Protein AF-A0A6C0ESS9-F1 (afdb_monomer)

Structure (mmCIF, N/CA/C/O backbone):
data_AF-A0A6C0ESS9-F1
#
_entry.id   AF-A0A6C0ESS9-F1
#
loop_
_atom_site.group_PDB
_atom_site.id
_atom_site.type_symbol
_atom_site.label_atom_id
_atom_site.label_alt_id
_atom_site.label_comp_id
_atom_site.label_asym_id
_atom_site.label_entity_id
_atom_site.label_seq_id
_atom_site.pdbx_PDB_ins_code
_atom_site.Cartn_x
_atom_site.Cartn_y
_atom_site.Cartn_z
_atom_site.occupancy
_atom_site.B_iso_or_equiv
_atom_site.auth_seq_id
_atom_site.auth_comp_id
_atom_site.auth_asym_id
_atom_site.auth_atom_id
_atom_site.pdbx_PDB_model_num
ATOM 1 N N . MET A 1 1 ? -23.702 -3.640 -16.581 1.00 38.56 1 MET A N 1
ATOM 2 C CA . MET A 1 1 ? -23.016 -3.616 -15.269 1.00 38.56 1 MET A CA 1
ATOM 3 C C . MET A 1 1 ? -21.743 -2.802 -15.415 1.00 38.56 1 MET A C 1
ATOM 5 O O . MET A 1 1 ? -20.806 -3.269 -16.051 1.00 38.56 1 MET A O 1
ATOM 9 N N . ASN A 1 2 ? -21.729 -1.571 -14.903 1.00 34.59 2 ASN A N 1
ATOM 10 C CA . ASN A 1 2 ? -20.523 -0.745 -14.885 1.00 34.59 2 ASN A CA 1
ATOM 11 C C . ASN A 1 2 ? -19.497 -1.411 -13.960 1.00 34.59 2 ASN A C 1
ATOM 13 O O . ASN A 1 2 ? -19.743 -1.539 -12.763 1.00 34.59 2 ASN A O 1
ATOM 17 N N . LYS A 1 3 ? -18.377 -1.882 -14.524 1.00 44.19 3 LYS A N 1
ATOM 18 C CA . LYS A 1 3 ? -17.202 -2.295 -13.747 1.00 44.19 3 LYS A CA 1
ATOM 19 C C . LYS A 1 3 ? -16.815 -1.110 -12.876 1.00 44.19 3 LYS A C 1
ATOM 21 O O . LYS A 1 3 ? -16.480 -0.064 -13.420 1.00 44.19 3 LYS A O 1
ATOM 26 N N . ILE A 1 4 ? -16.908 -1.260 -11.561 1.00 49.78 4 ILE A N 1
ATOM 27 C CA . ILE A 1 4 ? -16.515 -0.217 -10.621 1.00 49.78 4 ILE A CA 1
ATOM 28 C C . ILE A 1 4 ? -14.993 -0.042 -10.771 1.00 49.78 4 ILE A C 1
ATOM 30 O O . ILE A 1 4 ? -14.257 -0.958 -10.408 1.00 49.78 4 ILE A O 1
ATOM 34 N N . PRO A 1 5 ? -14.492 1.097 -11.285 1.00 55.47 5 PRO A N 1
ATOM 35 C CA . PRO A 1 5 ? -13.053 1.347 -11.389 1.00 55.47 5 PRO A CA 1
ATOM 36 C C . PRO A 1 5 ? -12.400 1.561 -10.011 1.00 55.47 5 PRO A C 1
ATOM 38 O O . PRO A 1 5 ? -11.190 1.715 -9.917 1.00 55.47 5 PRO A O 1
ATOM 41 N N . SER A 1 6 ? -13.191 1.605 -8.932 1.00 68.25 6 SER A N 1
ATOM 42 C CA . SER A 1 6 ? -12.770 2.098 -7.620 1.00 68.25 6 SER A CA 1
ATOM 4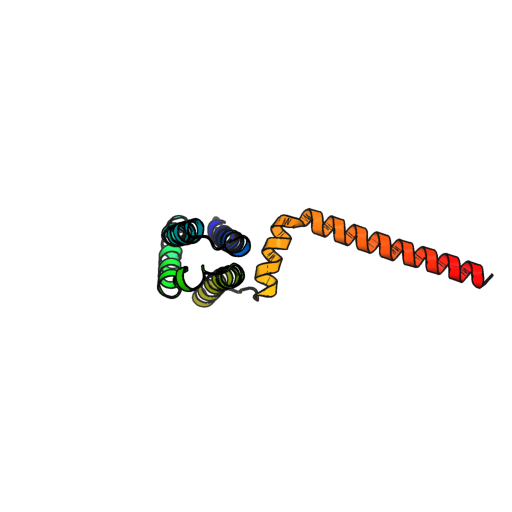3 C C . SER A 1 6 ? -11.775 1.196 -6.904 1.00 68.25 6 SER A C 1
ATOM 45 O O . SER A 1 6 ? -10.934 1.716 -6.186 1.00 68.25 6 SER A O 1
ATOM 47 N N . LEU A 1 7 ? -11.858 -0.130 -7.060 1.00 85.62 7 LEU A N 1
ATOM 48 C CA . LEU A 1 7 ? -11.082 -1.042 -6.218 1.00 85.62 7 LEU A CA 1
ATOM 49 C C . LEU A 1 7 ? -9.629 -1.184 -6.689 1.00 85.62 7 LEU A C 1
ATOM 51 O O . LEU A 1 7 ? -8.713 -1.135 -5.873 1.00 85.62 7 LEU A O 1
ATOM 55 N N . ASP A 1 8 ? -9.407 -1.296 -7.998 1.00 85.19 8 ASP A N 1
ATOM 56 C CA . ASP A 1 8 ? -8.050 -1.321 -8.556 1.00 85.19 8 ASP A CA 1
ATOM 57 C C . ASP A 1 8 ? -7.347 0.021 -8.309 1.00 85.19 8 ASP A C 1
ATOM 59 O O . ASP A 1 8 ? -6.202 0.050 -7.860 1.00 85.19 8 ASP A O 1
ATOM 63 N N . ILE A 1 9 ? -8.068 1.135 -8.495 1.00 87.62 9 ILE A N 1
ATOM 64 C CA . ILE A 1 9 ? -7.575 2.484 -8.176 1.00 87.62 9 ILE A CA 1
ATOM 65 C C . ILE A 1 9 ? -7.276 2.621 -6.678 1.00 87.62 9 ILE A C 1
ATOM 67 O O . ILE A 1 9 ? -6.285 3.240 -6.299 1.00 87.62 9 ILE A O 1
ATOM 71 N N . PHE A 1 10 ? -8.097 2.027 -5.812 1.00 91.56 10 PHE A N 1
ATOM 72 C CA . PHE A 1 10 ? -7.866 2.029 -4.372 1.00 91.56 10 PHE A CA 1
ATOM 73 C C . PHE A 1 10 ? -6.567 1.306 -4.000 1.00 91.56 10 PHE A C 1
ATOM 75 O O . PHE A 1 10 ? -5.767 1.840 -3.231 1.00 91.56 10 PHE A O 1
ATOM 82 N N . PHE A 1 11 ? -6.310 0.127 -4.573 1.00 92.44 11 PHE A N 1
ATOM 83 C CA . PHE A 1 11 ? -5.055 -0.587 -4.328 1.00 92.44 11 PHE A CA 1
ATOM 84 C C . PHE A 1 11 ? -3.844 0.098 -4.960 1.00 92.44 11 PHE A C 1
ATOM 86 O O . PHE A 1 11 ? -2.763 0.067 -4.371 1.00 92.44 11 PHE A O 1
ATOM 93 N N . ASP A 1 12 ? -4.013 0.774 -6.095 1.00 90.44 12 ASP A N 1
ATOM 94 C CA . ASP A 1 12 ? -2.976 1.644 -6.653 1.00 90.44 12 ASP A CA 1
ATOM 95 C C . ASP A 1 12 ? -2.662 2.813 -5.720 1.00 90.44 12 ASP A C 1
ATOM 97 O O . ASP A 1 12 ? -1.495 3.143 -5.513 1.00 90.44 12 ASP A O 1
ATOM 101 N N . TYR A 1 13 ? -3.684 3.409 -5.107 1.00 92.25 13 TYR A N 1
ATOM 102 C CA . TYR A 1 13 ? -3.505 4.488 -4.144 1.00 92.25 13 TYR A CA 1
ATOM 103 C C . TYR A 1 13 ? -2.801 4.007 -2.870 1.00 92.25 13 TYR A C 1
ATOM 105 O O . TYR A 1 13 ? -1.866 4.660 -2.406 1.00 92.25 13 TYR A O 1
ATOM 113 N N . ILE A 1 14 ? -3.170 2.837 -2.338 1.00 94.44 14 ILE A N 1
ATOM 114 C CA . ILE A 1 14 ? -2.442 2.204 -1.225 1.00 94.44 14 ILE A CA 1
ATOM 115 C C . ILE A 1 14 ? -0.984 1.947 -1.613 1.00 94.44 14 ILE A C 1
ATOM 117 O O . ILE A 1 14 ? -0.078 2.275 -0.843 1.00 94.44 14 ILE A O 1
ATOM 121 N N . SER A 1 15 ? -0.743 1.392 -2.804 1.00 94.44 15 SER A N 1
ATOM 122 C CA . SER A 1 15 ? 0.605 1.143 -3.319 1.00 94.44 15 SER A CA 1
ATOM 123 C C . SER A 1 15 ? 1.421 2.430 -3.379 1.00 94.44 15 SER A C 1
ATOM 125 O O . SER A 1 15 ? 2.510 2.489 -2.815 1.00 94.44 15 SER A O 1
ATOM 127 N N . PHE A 1 16 ? 0.856 3.499 -3.934 1.00 93.75 16 PHE A N 1
ATOM 128 C CA . PHE A 1 16 ? 1.491 4.811 -3.982 1.00 93.75 16 PHE A CA 1
ATOM 129 C C . PHE A 1 16 ? 1.822 5.360 -2.584 1.00 93.75 16 PHE A C 1
ATOM 131 O O . PHE A 1 16 ? 2.966 5.733 -2.317 1.00 93.75 16 PHE A O 1
ATOM 138 N N . LEU A 1 17 ? 0.842 5.379 -1.675 1.00 94.56 17 LEU A N 1
ATOM 139 C CA . LEU A 1 17 ? 1.013 5.901 -0.315 1.00 94.56 17 LEU A CA 1
ATOM 140 C C . LEU A 1 17 ? 2.101 5.171 0.464 1.00 94.56 17 LEU A C 1
ATOM 142 O O . LEU A 1 17 ? 2.856 5.791 1.210 1.00 94.56 17 LEU A O 1
ATOM 146 N N . THR A 1 18 ? 2.145 3.851 0.321 1.00 95.62 18 THR A N 1
ATOM 147 C CA . THR A 1 18 ? 3.090 3.001 1.044 1.00 95.62 18 THR A CA 1
ATOM 148 C C . THR A 1 18 ? 4.488 3.037 0.438 1.00 95.62 18 THR A C 1
ATOM 150 O O . THR A 1 18 ? 5.466 3.036 1.181 1.00 95.62 18 THR A O 1
ATOM 153 N N . TYR A 1 19 ? 4.593 3.149 -0.887 1.00 94.00 19 TYR A N 1
ATOM 154 C CA . TYR A 1 19 ? 5.866 3.211 -1.600 1.00 94.00 19 TYR A CA 1
ATOM 155 C C . TYR A 1 19 ? 6.650 4.492 -1.313 1.00 94.00 19 TYR A C 1
ATOM 157 O O . TYR A 1 19 ? 7.851 4.431 -1.052 1.00 94.00 19 TYR A O 1
ATOM 165 N N . PHE A 1 20 ? 5.971 5.642 -1.310 1.00 92.94 20 PHE A N 1
ATOM 166 C CA . PHE A 1 20 ? 6.586 6.953 -1.068 1.00 92.94 20 PHE A CA 1
ATOM 167 C C . PHE A 1 20 ? 6.536 7.396 0.400 1.00 92.94 20 PHE A C 1
ATOM 169 O O . PHE A 1 20 ? 6.759 8.568 0.710 1.00 92.94 20 PHE A O 1
ATOM 176 N N . TYR A 1 21 ? 6.217 6.487 1.322 1.00 96.12 21 TYR A N 1
ATOM 177 C CA . TYR A 1 21 ? 6.101 6.834 2.729 1.00 96.12 21 TYR A CA 1
ATOM 178 C C . TYR A 1 21 ? 7.454 7.222 3.339 1.00 96.12 21 TYR A C 1
ATOM 180 O O . TYR A 1 21 ? 8.417 6.461 3.276 1.00 96.12 21 TYR A O 1
ATOM 188 N N . THR A 1 22 ? 7.490 8.356 4.044 1.00 96.75 22 THR A N 1
ATOM 189 C CA . THR A 1 22 ? 8.652 8.778 4.841 1.00 96.75 22 THR A CA 1
ATOM 190 C C . THR A 1 22 ? 8.290 8.801 6.328 1.00 96.75 22 THR A C 1
ATOM 192 O O . THR A 1 22 ? 7.368 9.536 6.708 1.00 96.75 22 THR A O 1
ATOM 195 N N . PRO A 1 23 ? 9.012 8.068 7.197 1.00 96.44 23 PRO A N 1
ATOM 196 C CA . PRO A 1 23 ? 8.696 7.971 8.618 1.00 96.44 23 PRO A CA 1
ATOM 197 C C . PRO A 1 23 ? 9.029 9.272 9.355 1.00 96.44 23 PRO A C 1
ATOM 199 O O . PRO A 1 23 ? 10.172 9.560 9.696 1.00 96.44 23 PRO A O 1
ATOM 202 N N . THR A 1 24 ? 8.005 10.069 9.649 1.00 97.31 24 THR A N 1
ATOM 203 C CA . THR A 1 24 ? 8.110 11.250 10.519 1.00 97.31 24 THR A CA 1
ATOM 204 C C . THR A 1 24 ? 6.973 11.234 11.530 1.00 97.31 24 THR A C 1
ATOM 206 O O . THR A 1 24 ? 5.919 10.654 11.267 1.00 97.31 24 THR A O 1
ATOM 209 N N . LYS A 1 25 ? 7.130 11.904 12.680 1.00 95.69 25 LYS A N 1
ATOM 210 C CA . LYS A 1 25 ? 6.054 12.013 13.687 1.00 95.69 25 LYS A CA 1
ATOM 211 C C . LYS A 1 25 ? 4.733 12.491 13.067 1.00 95.69 25 LYS A C 1
ATOM 213 O O . LYS A 1 25 ? 3.666 11.972 13.386 1.00 95.69 25 LYS A O 1
ATOM 218 N N . TYR A 1 26 ? 4.818 1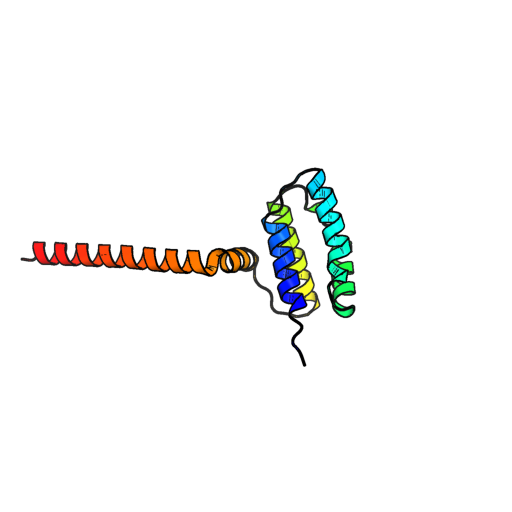3.451 12.148 1.00 96.19 26 TYR A N 1
ATOM 219 C CA . TYR A 1 26 ? 3.670 13.981 11.422 1.00 96.19 26 TYR A CA 1
ATOM 220 C C . TYR A 1 26 ? 3.069 12.960 10.445 1.00 96.19 26 TYR A C 1
ATOM 222 O O . TYR A 1 26 ? 1.860 12.727 10.465 1.00 96.19 26 TYR A O 1
ATOM 230 N N . ASN A 1 27 ? 3.904 12.294 9.643 1.00 96.44 27 ASN A N 1
ATOM 231 C CA . ASN A 1 27 ? 3.441 11.313 8.661 1.00 96.44 27 ASN A CA 1
ATOM 232 C C . ASN A 1 27 ? 2.861 10.056 9.316 1.00 96.44 27 ASN A C 1
ATOM 234 O O . ASN A 1 27 ? 1.893 9.513 8.797 1.00 96.44 27 ASN A O 1
ATOM 238 N N . LYS A 1 28 ? 3.376 9.619 10.472 1.00 97.12 28 LYS A N 1
ATOM 239 C CA . LYS A 1 28 ? 2.795 8.520 11.268 1.00 97.12 28 LYS A CA 1
ATOM 240 C C . LYS A 1 28 ? 1.358 8.820 11.699 1.00 97.12 28 LYS A C 1
ATOM 242 O O . LYS A 1 28 ? 0.480 7.974 11.559 1.00 97.12 28 LYS A O 1
ATOM 247 N N . LYS A 1 29 ? 1.091 10.048 12.160 1.00 96.19 29 LYS A N 1
ATOM 248 C CA . LYS A 1 29 ? -0.272 10.476 12.510 1.00 96.19 29 LYS A CA 1
ATOM 249 C C . LYS A 1 29 ? -1.179 10.520 11.277 1.00 96.19 29 LYS A C 1
ATOM 251 O O . LYS A 1 29 ? -2.294 10.012 11.323 1.00 96.19 29 LYS A O 1
ATOM 256 N N . LYS A 1 30 ? -0.694 11.101 10.176 1.00 96.19 30 LYS A N 1
ATOM 257 C CA . LYS A 1 30 ? -1.466 11.224 8.933 1.00 96.19 30 LYS A CA 1
ATOM 258 C C . LYS A 1 30 ? -1.797 9.883 8.298 1.00 96.19 30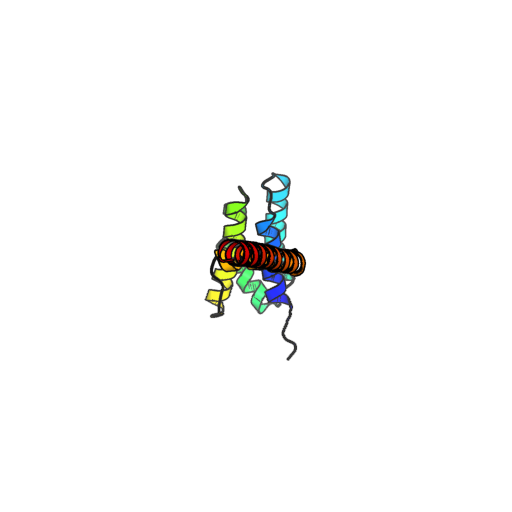 LYS A C 1
ATOM 260 O O . LYS A 1 30 ? -2.927 9.692 7.873 1.00 96.19 30 LYS A O 1
ATOM 265 N N . ILE A 1 31 ? -0.831 8.968 8.229 1.00 95.81 31 ILE A N 1
ATOM 266 C CA . ILE A 1 31 ? -1.043 7.674 7.581 1.00 95.81 31 ILE A CA 1
ATOM 267 C C . ILE A 1 31 ? -2.067 6.846 8.356 1.00 95.81 31 ILE A C 1
ATOM 269 O O . ILE A 1 31 ? -2.956 6.275 7.743 1.00 95.81 31 ILE A O 1
ATOM 273 N N . LYS A 1 32 ? -2.039 6.894 9.695 1.00 95.50 32 LYS A N 1
ATOM 274 C CA . LYS A 1 32 ? -3.085 6.306 10.538 1.00 95.50 32 LYS A CA 1
ATOM 275 C C . LYS A 1 32 ? -4.477 6.828 10.171 1.00 95.50 32 LYS A C 1
ATOM 277 O O . LYS A 1 32 ? -5.344 6.045 9.803 1.00 95.50 32 LYS A O 1
ATOM 282 N N . GLN A 1 33 ? -4.658 8.150 10.190 1.00 94.94 33 GLN A N 1
ATOM 283 C CA . GLN A 1 33 ? -5.937 8.780 9.838 1.00 94.94 33 GLN A CA 1
ATOM 284 C C . GLN A 1 33 ? -6.375 8.435 8.407 1.00 94.94 33 GLN A C 1
ATOM 286 O O . GLN A 1 33 ? -7.556 8.212 8.147 1.00 94.94 33 GLN A O 1
ATOM 291 N N . MET A 1 34 ? -5.424 8.357 7.473 1.00 93.25 34 MET A N 1
ATOM 292 C CA . MET A 1 34 ? -5.691 7.958 6.094 1.00 93.25 34 MET A CA 1
ATOM 293 C C . MET A 1 34 ? -6.255 6.533 6.040 1.00 93.25 34 MET A C 1
ATOM 295 O O . MET A 1 34 ? -7.301 6.321 5.443 1.00 93.25 34 MET A O 1
ATOM 299 N N . PHE A 1 35 ? -5.624 5.558 6.700 1.00 93.88 35 PHE A N 1
ATOM 300 C CA . PHE A 1 35 ? -6.104 4.170 6.709 1.00 93.88 35 PHE A CA 1
ATOM 301 C C . PHE A 1 35 ? -7.434 3.987 7.460 1.00 93.88 35 PHE A C 1
ATOM 303 O O . PHE A 1 35 ? -8.249 3.165 7.053 1.00 93.88 35 PHE A O 1
ATOM 310 N N . GLU A 1 36 ? -7.717 4.796 8.483 1.00 90.88 36 GLU A N 1
ATOM 311 C CA . GLU A 1 36 ? -9.021 4.810 9.170 1.00 90.88 36 GLU A CA 1
ATOM 312 C C . GLU A 1 36 ? -10.165 5.326 8.274 1.00 90.88 36 GLU A C 1
ATOM 314 O O . GLU A 1 36 ? -11.324 4.934 8.444 1.00 90.88 36 GLU A O 1
ATOM 319 N N . THR A 1 37 ? -9.844 6.198 7.312 1.00 91.00 37 THR A N 1
ATOM 320 C CA . THR A 1 37 ? -10.823 6.884 6.450 1.00 91.00 37 THR A CA 1
ATOM 321 C C . THR A 1 37 ? -10.923 6.313 5.038 1.00 91.00 37 THR A C 1
ATOM 323 O O . THR A 1 37 ? -11.975 6.403 4.408 1.00 91.00 37 THR A O 1
ATOM 326 N N . LEU A 1 38 ? -9.862 5.683 4.543 1.00 90.06 38 LEU A N 1
ATOM 327 C CA . LEU A 1 38 ? -9.769 5.107 3.203 1.00 90.06 38 LEU A CA 1
ATOM 328 C C . LEU A 1 38 ? -10.949 4.194 2.819 1.00 90.06 38 LEU A C 1
ATOM 330 O O . LEU A 1 38 ? -11.451 4.329 1.701 1.00 90.06 38 LEU A O 1
ATOM 334 N N . PRO A 1 39 ? -11.446 3.301 3.698 1.00 89.56 39 PRO A N 1
ATOM 335 C CA . PRO A 1 39 ? -12.553 2.416 3.350 1.00 89.56 39 PRO A CA 1
ATOM 336 C C . PRO A 1 39 ? -13.860 3.140 2.991 1.00 89.56 39 PRO A C 1
ATOM 338 O O . PRO A 1 39 ? -14.669 2.567 2.267 1.00 89.56 39 PRO A O 1
ATOM 341 N N . TYR A 1 40 ? -14.077 4.382 3.448 1.00 88.88 40 TYR A N 1
ATOM 342 C CA . TYR A 1 40 ? -15.301 5.147 3.156 1.00 88.88 40 TYR A CA 1
ATOM 343 C C . TYR A 1 40 ? -15.443 5.544 1.678 1.00 88.88 40 TYR A C 1
ATOM 345 O O . TYR A 1 40 ? -16.527 5.928 1.250 1.00 88.88 40 TYR A O 1
ATOM 353 N N . PHE A 1 41 ? -14.371 5.443 0.886 1.00 86.81 41 PHE A N 1
ATOM 354 C CA . PHE A 1 41 ? -14.396 5.718 -0.555 1.00 86.81 41 PHE A CA 1
ATOM 355 C C . PHE A 1 41 ? -14.800 4.497 -1.399 1.00 86.81 41 PHE A C 1
ATOM 357 O O . PHE A 1 41 ? -14.745 4.548 -2.630 1.00 86.81 41 PHE A O 1
ATOM 364 N N . LEU A 1 42 ? -15.185 3.391 -0.759 1.00 88.06 42 LEU A N 1
ATOM 365 C CA . LEU A 1 42 ? -15.550 2.139 -1.414 1.00 88.06 42 LEU A CA 1
ATOM 366 C C . LEU A 1 42 ? -17.007 1.748 -1.134 1.00 88.06 42 LEU A C 1
ATOM 368 O O . LEU A 1 42 ? -17.605 2.222 -0.168 1.00 88.06 42 LEU A O 1
ATOM 372 N N . PRO A 1 43 ? -17.594 0.854 -1.952 1.00 88.56 43 PRO A N 1
ATOM 373 C CA . PRO A 1 43 ? -18.893 0.268 -1.649 1.00 88.56 43 PRO A CA 1
ATOM 374 C C . PRO A 1 43 ? -18.901 -0.407 -0.270 1.00 88.56 43 PRO A C 1
ATOM 376 O O . PRO A 1 43 ? -17.912 -1.024 0.130 1.00 88.56 43 PRO A O 1
ATOM 379 N N . LEU A 1 44 ? -20.047 -0.371 0.419 1.00 88.12 44 LEU A N 1
ATOM 380 C CA . LEU A 1 44 ? -20.239 -0.945 1.764 1.00 88.12 44 LEU A CA 1
ATOM 381 C C . LEU A 1 44 ? -19.715 -2.386 1.906 1.00 88.12 44 LEU A C 1
ATOM 383 O O . LEU A 1 44 ? -19.178 -2.765 2.949 1.00 88.12 44 LEU A O 1
ATOM 387 N N . THR A 1 45 ? -19.855 -3.193 0.850 1.00 87.56 45 THR A N 1
ATOM 388 C CA . THR A 1 45 ? -19.362 -4.576 0.808 1.00 87.56 45 THR A CA 1
ATOM 389 C C . THR A 1 45 ? -17.849 -4.668 0.977 1.00 87.56 45 THR A C 1
ATOM 391 O O . THR A 1 45 ? -17.375 -5.575 1.657 1.00 87.56 45 THR A O 1
ATOM 394 N N . ASP A 1 46 ? -17.097 -3.739 0.390 1.00 90.50 46 ASP A N 1
ATOM 395 C CA . ASP A 1 46 ? -15.632 -3.708 0.433 1.00 90.50 46 ASP A CA 1
ATOM 396 C C . ASP A 1 46 ? -15.112 -2.935 1.642 1.00 90.50 46 ASP A C 1
ATOM 398 O O . ASP A 1 46 ? -14.129 -3.347 2.260 1.00 90.50 46 ASP A O 1
ATOM 402 N N . GLN A 1 47 ? -15.827 -1.883 2.042 1.00 90.94 47 GLN A N 1
ATOM 403 C CA . GLN A 1 47 ? -15.545 -1.099 3.240 1.00 90.94 47 GLN A CA 1
ATOM 404 C C . GLN A 1 47 ? -15.423 -1.996 4.482 1.00 90.94 47 GLN A C 1
ATOM 406 O O . GLN A 1 47 ? -14.410 -1.962 5.181 1.00 90.94 47 GLN A O 1
ATOM 411 N N . ASN A 1 48 ? -16.411 -2.864 4.730 1.00 90.38 48 ASN A N 1
ATOM 412 C CA . ASN A 1 48 ? -16.412 -3.762 5.891 1.00 90.38 48 ASN A CA 1
ATOM 413 C C . ASN A 1 48 ? -15.254 -4.771 5.876 1.00 90.38 48 ASN A C 1
ATOM 415 O O . ASN A 1 48 ? -14.719 -5.126 6.929 1.00 90.38 48 ASN A O 1
ATOM 419 N N . LYS A 1 49 ? -14.864 -5.248 4.690 1.00 92.00 49 LYS A N 1
ATOM 420 C CA . LYS A 1 49 ? -13.750 -6.193 4.526 1.00 92.00 49 LYS A CA 1
ATOM 421 C C . LYS A 1 49 ? -12.421 -5.515 4.844 1.00 92.00 49 LYS A C 1
ATOM 423 O O . LYS A 1 49 ? -11.623 -6.056 5.606 1.00 92.00 49 LYS A O 1
ATOM 428 N N . LEU A 1 50 ? -12.218 -4.306 4.325 1.00 92.75 50 LEU A N 1
ATOM 429 C CA . LEU A 1 50 ? -11.014 -3.519 4.579 1.00 92.75 50 LEU A CA 1
ATOM 430 C C . LEU A 1 50 ? -10.911 -3.062 6.031 1.00 92.75 50 LEU A C 1
ATOM 432 O O . LEU A 1 50 ? -9.828 -3.147 6.599 1.00 92.75 50 LEU A O 1
ATOM 436 N N . TYR A 1 51 ? -12.019 -2.688 6.675 1.00 91.44 51 TYR A N 1
ATOM 437 C CA . TYR A 1 51 ? -12.004 -2.391 8.110 1.00 91.44 51 TYR A CA 1
ATOM 438 C C . TYR A 1 51 ? -11.512 -3.569 8.940 1.00 91.44 51 TYR A C 1
ATOM 440 O O . TYR A 1 51 ? -10.646 -3.399 9.795 1.00 91.44 51 TYR A O 1
ATOM 448 N N . LYS A 1 52 ? -12.015 -4.778 8.669 1.00 92.31 52 LYS A N 1
ATOM 449 C CA . LYS A 1 52 ? -11.544 -5.986 9.359 1.00 92.31 52 LYS A CA 1
ATOM 450 C C . LYS A 1 52 ? -10.050 -6.220 9.133 1.00 92.31 52 LYS A C 1
ATOM 452 O O . LYS A 1 52 ? -9.354 -6.601 10.071 1.00 92.31 52 LYS A O 1
ATOM 457 N N . LEU A 1 53 ? -9.552 -5.962 7.923 1.00 94.81 53 LEU A N 1
ATOM 458 C CA . LEU A 1 53 ? -8.126 -6.068 7.615 1.00 94.81 53 LEU A CA 1
ATOM 459 C C . LEU A 1 53 ? -7.288 -5.032 8.367 1.00 94.81 53 LEU A C 1
ATOM 461 O O . LEU A 1 53 ? -6.281 -5.410 8.955 1.00 94.81 53 LEU A O 1
ATOM 465 N N . PHE A 1 54 ? -7.702 -3.765 8.411 1.00 94.75 54 PHE A N 1
ATOM 466 C CA . PHE A 1 54 ? -6.969 -2.711 9.125 1.00 94.75 54 PHE A CA 1
ATOM 467 C C . PHE A 1 54 ? -7.007 -2.881 10.644 1.00 94.75 54 PHE A C 1
ATOM 469 O O . PHE A 1 54 ? -6.038 -2.547 11.317 1.00 94.75 54 PHE A O 1
ATOM 476 N N . LEU A 1 55 ? -8.077 -3.466 11.188 1.00 92.75 55 LEU A N 1
ATOM 477 C CA . LEU A 1 55 ? -8.126 -3.858 12.597 1.00 92.75 55 LEU A CA 1
ATOM 478 C C . LEU A 1 55 ? -7.193 -5.038 12.897 1.00 92.75 55 LEU A C 1
ATOM 480 O O . LEU A 1 55 ? -6.533 -5.049 13.933 1.00 92.75 55 LEU A O 1
ATOM 484 N N . LYS A 1 56 ? -7.123 -6.028 11.997 1.00 95.75 56 LYS A N 1
ATOM 485 C CA . LYS A 1 56 ? -6.228 -7.188 12.136 1.00 95.75 56 LYS A CA 1
ATOM 486 C C . LYS A 1 56 ? -4.756 -6.805 11.961 1.00 95.75 56 LYS A C 1
ATOM 488 O O . LYS A 1 56 ? -3.896 -7.370 12.631 1.00 95.75 56 LYS A O 1
ATOM 493 N N . TYR A 1 57 ? -4.480 -5.857 11.069 1.00 96.38 57 TYR A N 1
ATOM 494 C CA . TYR A 1 57 ? -3.148 -5.364 10.736 1.00 96.38 57 TYR A CA 1
ATOM 495 C C . TYR A 1 57 ? -3.112 -3.831 10.862 1.00 96.38 57 TYR A C 1
ATOM 497 O O . TYR A 1 57 ? -3.257 -3.122 9.858 1.00 96.38 57 TYR A O 1
ATOM 505 N N . PRO A 1 58 ? -2.926 -3.301 12.083 1.00 95.56 58 PRO A N 1
ATOM 506 C CA . PRO A 1 58 ? -2.831 -1.862 12.305 1.00 95.56 58 PRO A CA 1
ATOM 507 C C . PRO A 1 58 ? -1.602 -1.272 11.606 1.00 95.56 58 PRO A C 1
ATOM 509 O O . PRO A 1 58 ? -0.498 -1.810 11.715 1.00 95.56 58 PRO A O 1
ATOM 512 N N . VAL A 1 59 ? -1.768 -0.146 10.909 1.00 96.75 59 VAL A N 1
ATOM 513 C CA . VAL A 1 59 ? -0.675 0.515 10.167 1.00 96.75 59 VAL A CA 1
ATOM 514 C C . VAL A 1 59 ? 0.451 0.995 11.090 1.00 96.75 59 VAL A C 1
ATOM 516 O O . VAL A 1 59 ? 1.609 1.098 10.685 1.00 96.75 59 VAL A O 1
ATOM 519 N N . GLU A 1 60 ? 0.144 1.254 12.358 1.00 95.75 60 GLU A N 1
ATOM 520 C CA . GLU A 1 60 ? 1.111 1.657 13.378 1.00 95.75 60 GLU A CA 1
ATOM 521 C C . GLU A 1 60 ? 2.187 0.605 13.635 1.00 95.75 60 GLU A C 1
ATOM 523 O O . GLU A 1 60 ? 3.293 0.964 14.021 1.00 95.75 60 GLU A O 1
ATOM 528 N N . SER A 1 61 ? 1.913 -0.673 13.363 1.00 95.62 61 SER A N 1
ATOM 529 C CA . SER A 1 61 ? 2.915 -1.740 13.468 1.00 95.62 61 SER A CA 1
ATOM 530 C C . SER A 1 61 ? 3.969 -1.695 12.350 1.00 95.62 61 SER A C 1
ATOM 532 O O . SER A 1 61 ? 4.982 -2.394 12.429 1.00 95.62 61 SER A O 1
ATOM 534 N N . PHE A 1 62 ? 3.749 -0.878 11.314 1.00 96.75 62 PHE A N 1
ATOM 535 C CA . PHE A 1 62 ? 4.560 -0.844 10.094 1.00 96.75 62 PHE A CA 1
ATOM 536 C C . PHE A 1 62 ? 5.112 0.550 9.758 1.00 96.75 62 PHE A C 1
ATOM 538 O O . PHE A 1 62 ? 6.091 0.660 9.025 1.00 96.75 62 PHE A O 1
ATOM 545 N N . ASN A 1 63 ? 4.549 1.623 10.320 1.00 95.94 63 ASN A N 1
ATOM 546 C CA . ASN A 1 63 ? 4.858 3.003 9.924 1.00 95.94 63 ASN A CA 1
ATOM 547 C C . ASN A 1 63 ? 6.186 3.576 10.462 1.00 95.94 63 ASN A C 1
ATOM 549 O O . ASN A 1 63 ? 6.448 4.775 10.341 1.00 95.94 63 ASN A O 1
ATOM 553 N N . ASP A 1 64 ? 7.044 2.740 11.043 1.00 94.94 64 ASP A N 1
ATOM 554 C CA . ASP A 1 64 ? 8.350 3.154 11.555 1.00 94.94 64 ASP A CA 1
ATOM 555 C C . ASP A 1 64 ? 9.404 3.332 10.464 1.00 94.94 64 ASP A C 1
ATOM 557 O O . ASP A 1 64 ? 10.342 4.107 10.652 1.00 94.94 64 ASP A O 1
ATOM 561 N N . ASN A 1 65 ? 9.263 2.646 9.328 1.00 95.69 65 ASN A N 1
ATOM 562 C CA . ASN A 1 65 ? 10.171 2.794 8.198 1.00 95.69 65 ASN A CA 1
ATOM 563 C C . ASN A 1 65 ? 9.462 2.576 6.853 1.00 95.69 65 ASN A C 1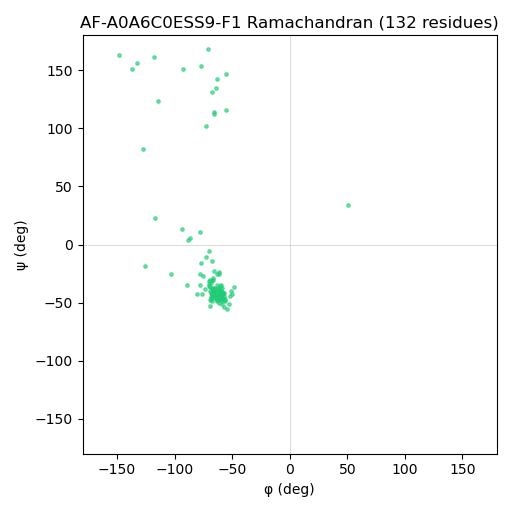
ATOM 565 O O . ASN A 1 65 ? 8.360 2.035 6.784 1.00 95.69 65 ASN A O 1
ATOM 569 N N . THR A 1 66 ? 10.108 3.030 5.781 1.00 95.75 66 THR A N 1
ATOM 570 C CA . THR A 1 66 ? 9.561 2.991 4.421 1.00 95.75 66 THR A CA 1
ATOM 571 C C . THR A 1 66 ? 9.379 1.568 3.888 1.00 95.75 66 THR A C 1
ATOM 573 O O . THR A 1 66 ? 8.351 1.282 3.282 1.00 95.75 66 THR A O 1
ATOM 576 N N . GLU A 1 67 ? 10.321 0.655 4.138 1.00 96.19 67 GLU A N 1
ATOM 577 C CA . GLU A 1 67 ? 10.231 -0.727 3.636 1.00 96.19 67 GLU A CA 1
ATOM 578 C C . GLU A 1 67 ? 9.085 -1.506 4.293 1.00 96.19 67 GLU A C 1
ATOM 580 O O . GLU A 1 67 ? 8.265 -2.101 3.600 1.00 96.19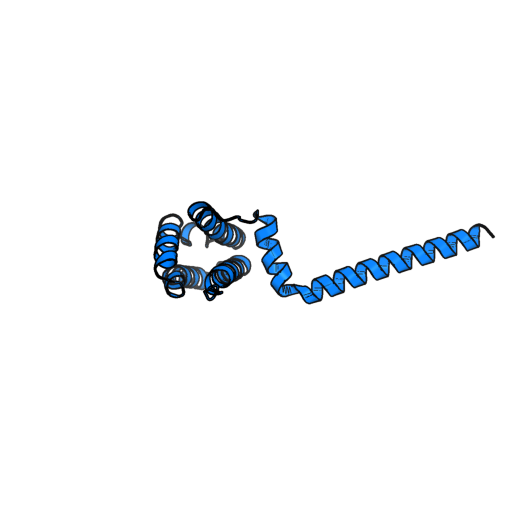 67 GLU A O 1
ATOM 585 N N . LYS A 1 68 ? 8.918 -1.389 5.613 1.00 97.00 68 LYS A N 1
ATOM 586 C CA . LYS A 1 68 ? 7.770 -1.947 6.340 1.00 97.00 68 LYS A CA 1
ATOM 587 C C . LYS A 1 68 ? 6.447 -1.378 5.847 1.00 97.00 68 LYS A C 1
ATOM 589 O O . LYS A 1 68 ? 5.454 -2.095 5.805 1.00 97.00 68 LYS A O 1
ATOM 594 N N . MET A 1 69 ? 6.410 -0.108 5.446 1.00 97.44 69 MET A N 1
ATOM 595 C CA . MET A 1 69 ? 5.207 0.453 4.834 1.00 97.44 69 MET A CA 1
ATOM 596 C C . MET A 1 69 ? 4.929 -0.152 3.459 1.00 97.44 69 MET A C 1
ATOM 598 O O . MET A 1 69 ? 3.780 -0.498 3.195 1.00 97.44 69 MET A O 1
ATOM 602 N N . LYS A 1 70 ? 5.939 -0.362 2.607 1.00 96.62 70 LYS A N 1
ATOM 603 C CA . LYS A 1 70 ? 5.769 -1.096 1.337 1.00 96.62 70 LYS A CA 1
ATOM 604 C C . LYS A 1 70 ? 5.244 -2.513 1.565 1.00 96.62 70 LYS A C 1
ATOM 606 O O . LYS A 1 70 ? 4.310 -2.939 0.884 1.00 96.62 70 LYS A O 1
ATOM 611 N N . GLU A 1 71 ? 5.818 -3.228 2.533 1.00 97.00 71 GLU A N 1
ATOM 612 C CA . GLU A 1 71 ? 5.339 -4.544 2.976 1.00 97.00 71 GLU A CA 1
ATOM 613 C C . GLU A 1 71 ? 3.886 -4.476 3.456 1.00 97.00 71 GLU A C 1
ATOM 615 O O . GLU A 1 71 ? 3.084 -5.329 3.086 1.00 97.00 71 GLU A O 1
ATOM 620 N N . TYR A 1 72 ? 3.518 -3.437 4.208 1.00 97.69 72 TYR A N 1
ATOM 621 C CA . TYR A 1 72 ? 2.148 -3.218 4.665 1.00 97.69 72 TYR A CA 1
ATOM 622 C C . TYR A 1 72 ? 1.167 -3.027 3.506 1.00 97.69 72 TYR A C 1
ATOM 624 O O . TYR A 1 72 ? 0.121 -3.674 3.471 1.00 97.69 72 TYR A O 1
ATOM 632 N N . GLY A 1 73 ? 1.508 -2.194 2.519 1.00 96.81 73 GLY A N 1
ATOM 633 C CA . GLY A 1 73 ? 0.676 -2.004 1.329 1.00 96.81 73 GLY A CA 1
ATOM 634 C C . GLY A 1 73 ? 0.424 -3.320 0.590 1.00 96.81 73 GLY A C 1
ATOM 635 O O . GLY A 1 73 ? -0.717 -3.632 0.240 1.00 96.81 73 GLY A O 1
ATOM 636 N N . TYR A 1 74 ? 1.472 -4.132 0.430 1.00 97.38 74 TYR A N 1
ATOM 637 C CA . TYR 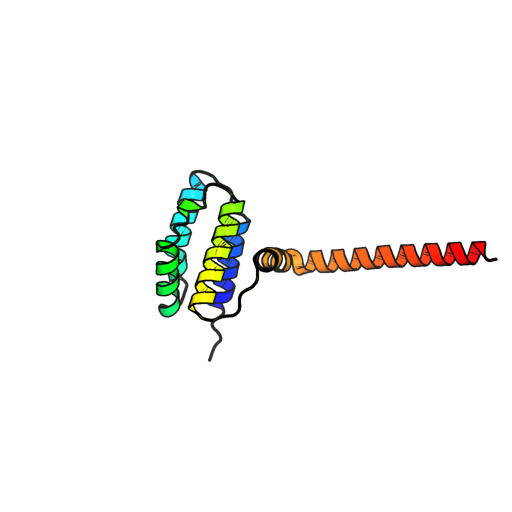A 1 74 ? 1.353 -5.468 -0.148 1.00 97.38 74 TYR A CA 1
ATOM 638 C C . TYR A 1 74 ? 0.534 -6.425 0.726 1.00 97.38 74 TYR A C 1
ATOM 640 O O . TYR A 1 74 ? -0.316 -7.136 0.200 1.00 97.38 74 TYR A O 1
ATOM 648 N N . LEU A 1 75 ? 0.735 -6.424 2.046 1.00 97.62 75 LEU A N 1
ATOM 649 C CA . LEU A 1 75 ? -0.009 -7.257 2.993 1.00 97.62 75 LEU A CA 1
ATOM 650 C C . LEU A 1 75 ? -1.517 -7.016 2.874 1.00 97.62 75 LEU A C 1
ATOM 652 O O . LEU A 1 75 ? -2.292 -7.960 2.735 1.00 97.62 75 LEU A O 1
ATOM 656 N N . ILE A 1 76 ? -1.937 -5.751 2.874 1.00 97.19 76 ILE A N 1
ATOM 657 C CA . ILE A 1 76 ? -3.347 -5.387 2.703 1.00 97.19 76 ILE A CA 1
ATOM 658 C C . ILE A 1 76 ? -3.869 -5.853 1.340 1.00 97.19 76 ILE A C 1
ATOM 660 O O . ILE A 1 76 ? -4.957 -6.428 1.264 1.00 97.19 76 ILE A O 1
ATOM 664 N N . TYR A 1 77 ? -3.092 -5.641 0.275 1.00 95.94 77 TYR A N 1
ATOM 665 C CA . TYR A 1 77 ? -3.431 -6.096 -1.071 1.00 95.94 77 TYR A CA 1
ATOM 666 C C . TYR A 1 77 ? -3.645 -7.616 -1.121 1.00 95.94 77 TYR A C 1
ATOM 668 O O . TYR A 1 77 ? -4.720 -8.059 -1.536 1.00 95.94 77 TYR A O 1
ATOM 676 N N . ILE A 1 78 ? -2.686 -8.423 -0.659 1.00 96.81 78 ILE A N 1
ATOM 677 C CA . ILE A 1 78 ? -2.789 -9.885 -0.752 1.00 96.81 78 ILE A CA 1
ATOM 678 C C . ILE A 1 78 ? -3.893 -10.443 0.136 1.00 96.81 78 ILE A C 1
ATOM 680 O O . ILE A 1 78 ? -4.626 -11.325 -0.301 1.00 96.81 7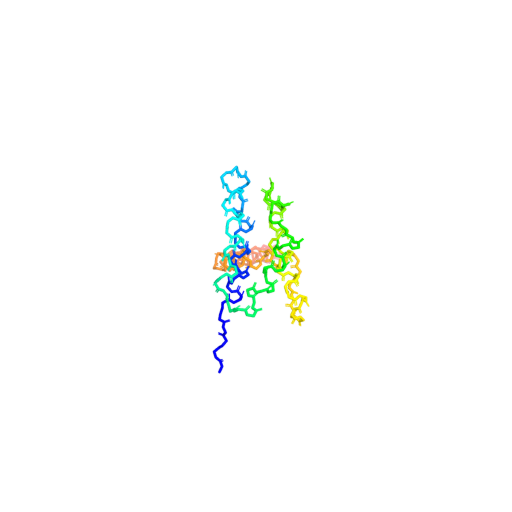8 ILE A O 1
ATOM 684 N N . GLU A 1 79 ? -4.047 -9.946 1.364 1.00 97.00 79 GLU A N 1
ATOM 685 C CA . GLU A 1 79 ? -5.015 -10.507 2.308 1.00 97.00 79 GLU A CA 1
ATOM 686 C C . GLU A 1 79 ? -6.446 -10.213 1.857 1.00 97.00 79 GLU A C 1
ATOM 688 O O . GLU A 1 79 ? -7.318 -11.084 1.940 1.00 97.00 79 GLU A O 1
ATOM 693 N N . TYR A 1 80 ? -6.681 -9.034 1.276 1.00 95.56 80 TYR A N 1
ATOM 694 C CA . TYR A 1 80 ? -7.952 -8.734 0.630 1.00 95.56 80 TYR A CA 1
ATOM 695 C C . TYR A 1 80 ? -8.207 -9.666 -0.566 1.00 95.56 80 TYR A C 1
ATOM 697 O O . TYR A 1 80 ? -9.271 -10.278 -0.651 1.00 95.56 80 TYR A O 1
ATOM 705 N N . HIS A 1 81 ? -7.237 -9.841 -1.471 1.00 94.75 81 HIS A N 1
ATOM 706 C CA . HIS A 1 81 ? -7.429 -10.680 -2.662 1.00 94.75 81 HIS A CA 1
ATOM 707 C C . HIS A 1 81 ? -7.620 -12.160 -2.319 1.00 94.75 81 HIS A C 1
ATOM 709 O O . HIS A 1 81 ? -8.467 -12.812 -2.928 1.00 94.75 81 HIS A O 1
ATOM 715 N N . LYS A 1 82 ? -6.904 -12.679 -1.315 1.00 94.75 82 LYS A N 1
ATOM 716 C CA . LYS A 1 82 ? -7.107 -14.036 -0.786 1.00 94.75 82 LYS A CA 1
ATOM 717 C C . LYS A 1 82 ? -8.521 -14.223 -0.247 1.00 94.75 82 LYS A C 1
ATOM 719 O O . LYS A 1 82 ? -9.161 -15.214 -0.583 1.00 94.75 82 LYS A O 1
ATOM 724 N N . THR A 1 83 ? -9.005 -13.267 0.549 1.00 92.62 83 THR A N 1
ATOM 725 C CA . THR A 1 83 ? -10.362 -13.299 1.124 1.00 92.62 83 THR A CA 1
ATOM 726 C C . THR A 1 83 ? -11.431 -13.316 0.030 1.00 92.62 83 THR A C 1
ATOM 728 O O . THR A 1 83 ? -12.440 -13.998 0.157 1.00 92.62 83 THR A O 1
ATOM 731 N N . GLU A 1 84 ? -11.182 -12.614 -1.075 1.00 91.69 84 GLU A N 1
ATOM 732 C CA . GLU A 1 84 ? -12.092 -12.538 -2.221 1.00 91.69 84 GLU A CA 1
ATOM 733 C C . GLU A 1 84 ? -11.879 -13.641 -3.269 1.00 91.69 84 GLU A C 1
ATOM 735 O O . GLU A 1 84 ? -12.505 -13.596 -4.328 1.00 91.69 84 GLU A O 1
ATOM 740 N N . HIS A 1 85 ? -10.978 -14.598 -3.023 1.00 92.50 85 HIS A N 1
ATOM 741 C CA . HIS A 1 85 ? -10.569 -15.622 -3.993 1.00 92.50 85 HIS A CA 1
ATOM 742 C C . HIS A 1 85 ? -10.155 -15.045 -5.365 1.00 92.50 85 HIS A C 1
ATOM 744 O O . HIS A 1 85 ? -10.368 -15.656 -6.415 1.00 92.50 85 HIS A O 1
ATOM 750 N N . LYS A 1 86 ? -9.552 -13.851 -5.366 1.00 90.38 86 LYS A N 1
ATOM 751 C CA . LYS A 1 86 ? -9.041 -13.169 -6.562 1.00 90.38 86 LYS A CA 1
ATOM 752 C C . LYS A 1 86 ? -7.572 -13.516 -6.785 1.00 90.38 86 LYS A C 1
ATOM 754 O O . LYS A 1 86 ? -6.821 -13.756 -5.842 1.00 90.38 86 LYS A O 1
ATOM 759 N N . ARG A 1 87 ? -7.144 -13.495 -8.052 1.00 91.31 87 ARG A N 1
ATOM 760 C CA . ARG A 1 87 ? -5.716 -13.564 -8.396 1.00 91.31 87 ARG A CA 1
ATOM 761 C C . ARG A 1 87 ? -4.994 -12.343 -7.831 1.00 91.31 87 ARG A C 1
ATOM 763 O O . ARG A 1 87 ? -5.547 -11.246 -7.856 1.00 91.31 87 ARG A O 1
ATOM 770 N N . TYR A 1 88 ? -3.771 -12.544 -7.362 1.00 93.06 88 TYR A N 1
ATOM 771 C CA . TYR A 1 88 ? -2.917 -11.488 -6.837 1.00 93.06 88 TYR A CA 1
ATOM 772 C C . TYR A 1 88 ? -1.487 -11.651 -7.349 1.00 93.06 88 TYR A C 1
ATOM 774 O O . TYR A 1 88 ? -1.047 -12.762 -7.643 1.00 93.06 88 TYR A O 1
ATOM 782 N N . ASP A 1 89 ? -0.792 -10.526 -7.456 1.00 93.25 89 ASP A N 1
ATOM 783 C CA . ASP A 1 89 ? 0.614 -10.459 -7.846 1.00 93.25 89 ASP A CA 1
ATOM 784 C C . ASP A 1 89 ? 1.532 -10.858 -6.677 1.00 93.25 89 ASP A C 1
ATOM 786 O O . ASP A 1 89 ? 1.167 -10.681 -5.512 1.00 93.25 89 ASP A O 1
ATOM 790 N N . ASP A 1 90 ? 2.732 -11.365 -6.978 1.00 95.31 90 ASP A N 1
ATOM 791 C CA . ASP A 1 90 ? 3.804 -11.493 -5.982 1.00 95.31 90 ASP A CA 1
ATOM 792 C C . ASP A 1 90 ? 4.382 -10.120 -5.585 1.00 95.31 90 ASP A C 1
ATOM 794 O O . ASP A 1 90 ? 4.103 -9.100 -6.218 1.00 95.31 90 ASP A O 1
ATOM 798 N N . TYR A 1 91 ? 5.186 -10.072 -4.517 1.00 93.62 91 TYR A N 1
ATOM 799 C CA . TYR A 1 91 ? 5.706 -8.811 -3.976 1.00 93.62 91 TYR A CA 1
ATOM 800 C C . TYR A 1 91 ? 6.558 -8.008 -4.982 1.00 93.62 91 TYR A C 1
ATOM 802 O O . TYR A 1 91 ? 6.273 -6.820 -5.171 1.00 93.62 91 TYR A O 1
ATOM 810 N N . PRO A 1 92 ? 7.546 -8.604 -5.685 1.00 93.19 92 PRO A N 1
ATOM 811 C CA . PRO A 1 92 ? 8.284 -7.893 -6.734 1.00 93.19 92 PRO A CA 1
ATOM 812 C C . PRO A 1 92 ? 7.388 -7.347 -7.856 1.00 93.19 92 PRO A C 1
ATOM 814 O O . PRO A 1 92 ? 7.565 -6.211 -8.313 1.00 93.19 92 PRO A O 1
ATOM 817 N N . THR A 1 93 ? 6.403 -8.127 -8.295 1.00 92.44 93 THR A N 1
ATOM 818 C CA . THR A 1 93 ? 5.459 -7.731 -9.347 1.00 92.44 93 THR A CA 1
ATOM 819 C C . THR A 1 93 ? 4.556 -6.595 -8.868 1.00 92.44 93 THR A C 1
ATOM 821 O O . THR A 1 93 ? 4.381 -5.603 -9.575 1.00 92.44 93 THR A O 1
ATOM 824 N N . TYR A 1 94 ? 4.060 -6.674 -7.634 1.00 92.50 94 TYR A N 1
ATOM 825 C CA . TYR A 1 94 ? 3.272 -5.623 -6.995 1.00 92.50 94 TYR A CA 1
ATOM 826 C C . TYR A 1 94 ? 4.019 -4.281 -6.953 1.00 92.50 94 TYR A C 1
ATOM 828 O O . TYR A 1 94 ? 3.440 -3.254 -7.314 1.00 92.50 94 TYR A O 1
ATOM 836 N N . LEU A 1 95 ? 5.296 -4.280 -6.552 1.00 90.62 95 LEU A N 1
ATOM 837 C CA . LEU A 1 95 ? 6.103 -3.057 -6.483 1.00 90.62 95 LEU A CA 1
ATOM 838 C C . LEU A 1 95 ? 6.416 -2.495 -7.874 1.00 90.62 95 LEU A C 1
ATOM 840 O O . LEU A 1 95 ? 6.193 -1.312 -8.136 1.00 90.62 95 LEU A O 1
ATOM 844 N N . SER A 1 96 ? 6.873 -3.348 -8.794 1.00 88.19 96 SER A N 1
ATOM 845 C CA . SER A 1 96 ? 7.241 -2.922 -10.152 1.00 88.19 96 SER A CA 1
ATOM 846 C C . SER A 1 96 ? 6.049 -2.421 -10.972 1.00 88.19 96 SER A C 1
ATOM 848 O O . SER A 1 96 ? 6.224 -1.635 -11.908 1.00 88.19 96 SER A O 1
ATOM 850 N N . ARG A 1 97 ? 4.823 -2.822 -10.617 1.00 88.00 97 ARG A N 1
ATOM 851 C CA . ARG A 1 97 ? 3.585 -2.320 -11.222 1.00 88.00 97 ARG A CA 1
ATOM 852 C C . ARG A 1 97 ? 3.409 -0.817 -11.010 1.00 88.00 97 ARG A C 1
ATOM 854 O O . ARG A 1 97 ? 2.975 -0.144 -11.943 1.00 88.00 97 ARG A O 1
ATOM 861 N N . LEU A 1 98 ? 3.758 -0.287 -9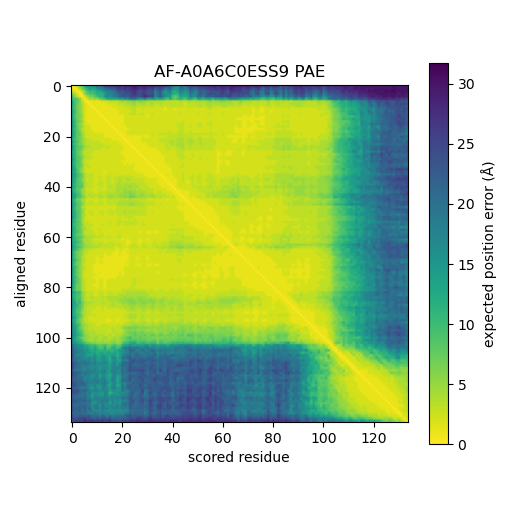.835 1.00 85.25 98 LEU A N 1
ATOM 862 C CA . LEU A 1 98 ? 3.689 1.153 -9.567 1.00 85.25 98 LEU A CA 1
ATOM 863 C C . LEU A 1 98 ? 4.725 1.910 -10.404 1.00 85.25 98 LEU A C 1
ATOM 865 O O . LEU A 1 98 ? 4.360 2.846 -11.115 1.00 85.25 98 LEU A O 1
ATOM 869 N N . ASP A 1 99 ? 5.979 1.451 -10.409 1.00 79.75 99 ASP A N 1
ATOM 870 C CA . ASP A 1 99 ? 7.042 2.040 -11.236 1.00 79.75 99 ASP A CA 1
ATOM 871 C C . ASP A 1 99 ? 6.666 2.016 -12.724 1.00 79.75 99 ASP A C 1
ATOM 873 O O . ASP A 1 99 ? 6.832 2.997 -13.447 1.00 79.75 99 ASP A O 1
ATOM 877 N N . SER A 1 100 ? 6.080 0.910 -13.185 1.00 82.12 100 SER A N 1
ATOM 878 C CA . SER A 1 100 ? 5.615 0.766 -14.565 1.00 82.12 100 SER A CA 1
ATOM 879 C C . SER A 1 100 ? 4.450 1.696 -14.897 1.00 82.12 100 SER A C 1
ATOM 881 O O . SER A 1 100 ? 4.322 2.087 -16.053 1.00 82.12 100 SER A O 1
ATOM 883 N N . LYS A 1 101 ? 3.596 2.048 -13.928 1.00 81.81 101 LYS A N 1
ATOM 884 C CA . LYS A 1 101 ? 2.499 3.014 -14.112 1.00 81.81 101 LYS A CA 1
ATOM 885 C C . LYS A 1 101 ? 3.011 4.453 -14.134 1.00 81.81 101 LYS A C 1
ATOM 887 O O . LYS A 1 101 ? 2.579 5.221 -14.986 1.00 81.81 101 LYS A O 1
ATOM 892 N N . LEU A 1 102 ? 3.943 4.793 -13.245 1.00 78.38 102 LEU A N 1
ATOM 893 C CA . LEU A 1 102 ? 4.507 6.142 -13.123 1.00 78.38 102 LEU A CA 1
ATOM 894 C C . LEU A 1 102 ? 5.472 6.484 -14.261 1.00 78.38 102 LEU A C 1
ATOM 896 O O . LEU A 1 102 ? 5.468 7.606 -14.756 1.00 78.38 102 LEU A O 1
ATOM 900 N N . TYR A 1 103 ? 6.273 5.513 -14.700 1.00 75.75 103 TYR A N 1
ATOM 901 C CA . TYR A 1 103 ? 7.363 5.722 -15.655 1.00 75.75 103 TYR A CA 1
ATOM 902 C C . TYR A 1 103 ? 7.153 4.964 -16.965 1.00 75.75 103 TYR A C 1
ATOM 904 O O . TYR A 1 103 ? 8.121 4.672 -17.662 1.00 75.75 103 TYR A O 1
ATOM 912 N N . LYS A 1 104 ? 5.912 4.607 -17.320 1.00 71.81 104 LYS A N 1
ATOM 913 C CA . LYS A 1 104 ? 5.617 3.772 -18.500 1.00 71.81 104 LYS A CA 1
ATOM 914 C C . LYS A 1 104 ? 6.260 4.306 -19.779 1.00 71.81 104 LYS A C 1
ATOM 916 O O . LYS A 1 104 ? 6.848 3.545 -20.550 1.00 71.81 104 LYS A O 1
ATOM 921 N N . GLU A 1 105 ? 6.158 5.613 -19.989 1.00 62.94 105 GLU A N 1
ATOM 922 C CA . GLU A 1 105 ? 6.735 6.287 -21.149 1.00 62.94 105 GLU A CA 1
ATOM 923 C C . GLU A 1 105 ? 8.260 6.293 -21.055 1.00 62.94 105 GLU A C 1
ATOM 925 O O . GLU A 1 105 ? 8.927 5.761 -21.941 1.00 62.94 105 GLU A O 1
ATOM 930 N N . ASP A 1 106 ? 8.813 6.759 -19.936 1.00 64.81 106 ASP A N 1
ATOM 931 C CA . ASP A 1 106 ? 10.257 6.822 -19.689 1.00 64.81 106 ASP A CA 1
ATOM 932 C C . ASP A 1 106 ? 10.958 5.459 -19.802 1.00 64.81 106 ASP A C 1
ATOM 934 O O . ASP A 1 106 ? 12.026 5.344 -20.405 1.00 64.81 106 ASP A O 1
ATOM 938 N N . MET A 1 107 ? 10.351 4.394 -19.281 1.00 61.53 107 MET A N 1
ATOM 939 C CA . MET A 1 107 ? 10.850 3.020 -19.373 1.00 61.53 107 MET A CA 1
ATOM 940 C C . MET A 1 107 ? 10.816 2.502 -20.811 1.00 61.53 107 MET A C 1
ATOM 942 O O . MET A 1 107 ? 11.755 1.830 -21.247 1.00 61.53 107 MET A O 1
ATOM 946 N N . THR A 1 108 ? 9.769 2.835 -21.570 1.00 63.41 108 THR A N 1
ATOM 947 C CA . THR A 1 108 ? 9.661 2.477 -22.992 1.00 63.41 108 THR A CA 1
ATOM 948 C C . THR A 1 108 ? 10.723 3.209 -23.814 1.00 63.41 108 THR A C 1
ATOM 950 O O . THR A 1 108 ? 11.424 2.581 -24.613 1.00 63.41 108 THR A O 1
ATOM 953 N N . TYR A 1 109 ? 10.924 4.506 -23.561 1.00 60.50 109 TYR A N 1
ATOM 954 C CA . TYR A 1 109 ? 11.988 5.302 -24.175 1.00 60.50 109 TYR A CA 1
ATOM 955 C C . TYR A 1 109 ? 13.384 4.777 -23.815 1.00 60.50 109 TYR A C 1
ATOM 957 O O . TYR A 1 109 ? 14.220 4.604 -24.705 1.00 60.50 109 TYR A O 1
ATOM 965 N N . ARG A 1 110 ? 13.640 4.454 -22.541 1.00 66.38 110 ARG A N 1
ATOM 966 C CA . ARG A 1 110 ? 14.920 3.887 -22.082 1.00 66.38 110 ARG A CA 1
ATOM 967 C C . ARG A 1 110 ? 15.202 2.528 -22.711 1.00 66.38 110 ARG A C 1
ATOM 969 O O . ARG A 1 110 ? 16.287 2.350 -23.256 1.00 66.38 110 ARG A O 1
ATOM 976 N N . LYS A 1 111 ? 14.240 1.596 -22.714 1.00 69.12 111 LYS A N 1
ATOM 977 C CA . LYS A 1 111 ? 14.403 0.285 -23.371 1.00 69.12 111 LYS A CA 1
ATOM 978 C C . LYS A 1 111 ? 14.703 0.439 -24.857 1.00 69.12 111 LYS A C 1
ATOM 980 O O . LYS A 1 111 ? 15.652 -0.169 -25.347 1.00 69.12 111 LYS A O 1
ATOM 985 N N . LYS A 1 112 ? 13.948 1.288 -25.564 1.00 71.19 112 LYS A N 1
ATOM 986 C CA . LYS A 1 112 ? 14.180 1.568 -26.987 1.00 71.19 112 LYS A CA 1
ATOM 987 C C . LYS A 1 112 ? 15.592 2.111 -27.218 1.00 71.19 112 LYS A C 1
ATOM 989 O O . LYS A 1 112 ? 16.300 1.588 -28.070 1.00 71.19 112 LYS A O 1
ATOM 994 N N . ARG A 1 113 ? 16.039 3.076 -26.406 1.00 73.50 113 ARG A N 1
ATOM 995 C CA . ARG A 1 113 ? 17.402 3.628 -26.460 1.00 73.50 113 ARG A CA 1
ATOM 996 C C . ARG A 1 113 ? 18.473 2.560 -26.219 1.00 73.50 113 ARG A C 1
ATOM 998 O O . ARG A 1 113 ? 19.434 2.508 -26.979 1.00 73.50 113 ARG A O 1
ATOM 1005 N N . THR A 1 114 ? 18.312 1.700 -25.213 1.00 84.31 114 THR A N 1
ATOM 1006 C CA . THR A 1 114 ? 19.260 0.609 -24.933 1.00 84.31 114 THR A CA 1
ATOM 1007 C C . THR A 1 114 ? 19.356 -0.363 -26.108 1.00 84.31 114 THR A C 1
ATOM 1009 O O . THR A 1 114 ? 20.462 -0.682 -26.537 1.00 84.31 114 THR A O 1
ATOM 1012 N N . HIS A 1 115 ? 18.224 -0.775 -26.688 1.00 82.31 115 HIS A N 1
ATOM 1013 C CA . HIS A 1 115 ? 18.220 -1.629 -27.878 1.00 82.31 115 HIS A CA 1
ATOM 1014 C C . HIS A 1 115 ? 18.895 -0.960 -29.080 1.00 82.31 115 HIS A C 1
ATOM 1016 O O . HIS A 1 115 ? 19.694 -1.606 -29.753 1.00 82.31 115 HIS A O 1
ATOM 1022 N N . THR A 1 116 ? 18.643 0.332 -29.318 1.00 86.12 116 THR A N 1
ATOM 1023 C CA . THR A 1 116 ? 19.310 1.088 -30.388 1.00 86.12 116 THR A CA 1
ATOM 1024 C C . THR A 1 116 ? 20.825 1.136 -30.189 1.00 86.12 116 THR A C 1
ATOM 1026 O O . THR A 1 116 ? 21.566 0.908 -31.138 1.00 86.12 116 THR A O 1
ATOM 1029 N N . ILE A 1 117 ? 21.305 1.385 -28.966 1.00 91.31 117 ILE A N 1
ATOM 1030 C CA . ILE A 1 117 ? 22.746 1.424 -28.664 1.00 91.31 117 ILE A CA 1
ATOM 1031 C C . ILE A 1 117 ? 23.389 0.053 -28.904 1.00 91.31 117 ILE A C 1
ATOM 1033 O O . ILE A 1 117 ? 24.423 -0.026 -29.564 1.00 91.31 117 ILE A O 1
ATOM 1037 N N . ILE A 1 118 ? 22.769 -1.024 -28.412 1.00 92.12 118 ILE A N 1
ATOM 1038 C CA . ILE A 1 118 ? 23.261 -2.394 -28.619 1.00 92.12 118 ILE A CA 1
ATOM 1039 C C . ILE A 1 118 ? 23.319 -2.717 -30.116 1.00 92.12 118 ILE A C 1
ATOM 1041 O O . ILE A 1 118 ? 24.332 -3.222 -30.594 1.00 92.12 118 ILE A O 1
ATOM 1045 N N . PHE A 1 119 ? 22.271 -2.380 -30.868 1.00 91.69 119 PHE A N 1
ATOM 1046 C CA . PHE A 1 119 ? 22.221 -2.595 -32.312 1.00 91.69 119 PHE A CA 1
ATOM 1047 C C . PHE A 1 119 ? 23.343 -1.849 -33.049 1.00 91.69 119 PHE A C 1
ATOM 1049 O O . PHE A 1 119 ? 24.034 -2.441 -33.878 1.00 91.69 119 PHE A O 1
ATOM 1056 N N . SER A 1 120 ? 23.594 -0.586 -32.693 1.00 91.12 120 SER A N 1
ATOM 1057 C CA . SER A 1 120 ? 24.707 0.189 -33.251 1.00 91.12 120 SER A CA 1
ATOM 1058 C C . SER A 1 120 ? 26.070 -0.442 -32.950 1.00 91.12 120 SER A C 1
ATOM 1060 O O . SER A 1 120 ? 26.910 -0.517 -33.843 1.00 91.12 120 SER A O 1
ATOM 1062 N N . ILE A 1 121 ? 26.293 -0.943 -31.729 1.00 95.12 121 ILE A N 1
ATOM 1063 C CA . ILE A 1 121 ? 27.540 -1.638 -31.361 1.00 95.12 121 ILE A CA 1
ATOM 1064 C C . ILE A 1 121 ? 27.735 -2.895 -32.218 1.00 95.12 121 ILE A C 1
ATOM 1066 O O . ILE A 1 121 ? 28.829 -3.120 -32.733 1.00 95.12 121 ILE A O 1
ATOM 1070 N N . VAL A 1 122 ? 26.680 -3.689 -32.418 1.00 94.56 122 VAL A N 1
ATOM 1071 C CA . VAL A 1 122 ? 26.734 -4.902 -33.251 1.00 94.56 122 VAL A CA 1
ATOM 1072 C C . VAL A 1 122 ? 27.095 -4.565 -34.700 1.00 94.56 122 VAL A C 1
ATOM 1074 O O . VAL A 1 122 ? 27.939 -5.241 -35.285 1.00 94.56 122 VAL A O 1
ATOM 1077 N N . ILE A 1 123 ? 26.524 -3.498 -35.267 1.00 94.06 123 ILE A N 1
ATOM 1078 C CA . ILE A 1 123 ? 26.873 -3.036 -36.620 1.00 94.06 123 ILE A CA 1
ATOM 1079 C C . ILE A 1 123 ? 28.343 -2.616 -36.704 1.00 94.06 123 ILE A C 1
ATOM 1081 O O . ILE A 1 123 ? 29.032 -3.008 -37.643 1.00 94.06 123 ILE A O 1
ATOM 1085 N N . ILE A 1 124 ? 28.844 -1.854 -35.728 1.00 94.69 124 ILE A N 1
ATOM 1086 C CA . ILE A 1 124 ? 30.249 -1.418 -35.708 1.00 94.69 124 ILE A CA 1
ATOM 1087 C C . ILE A 1 124 ? 31.187 -2.631 -35.652 1.00 94.69 124 ILE A C 1
ATOM 1089 O O . ILE A 1 124 ? 32.164 -2.685 -36.399 1.00 94.69 124 ILE A O 1
ATOM 1093 N N . LEU A 1 125 ? 30.871 -3.628 -34.821 1.00 93.19 125 LEU A N 1
ATOM 1094 C CA . LEU A 1 125 ? 31.642 -4.871 -34.727 1.00 93.19 125 LEU A CA 1
ATOM 1095 C C . LEU A 1 125 ? 31.610 -5.674 -36.033 1.00 93.19 125 LEU A C 1
ATOM 1097 O O . LEU A 1 125 ? 32.644 -6.196 -36.445 1.00 93.19 125 LEU A O 1
ATOM 1101 N N . LEU A 1 126 ? 30.458 -5.741 -36.708 1.00 93.25 126 LEU A N 1
ATOM 1102 C CA . LEU A 1 126 ? 30.323 -6.392 -38.015 1.00 93.25 126 LEU A CA 1
ATOM 1103 C C . LEU A 1 126 ? 31.164 -5.696 -39.087 1.00 93.25 126 LEU A C 1
ATOM 1105 O O . LEU A 1 126 ? 31.891 -6.364 -39.818 1.00 93.25 126 LEU A O 1
ATOM 1109 N N . ILE A 1 127 ? 31.108 -4.364 -39.160 1.00 93.06 127 ILE A N 1
ATOM 1110 C CA . ILE A 1 127 ? 31.910 -3.579 -40.109 1.00 93.06 127 ILE A CA 1
ATOM 1111 C C . ILE A 1 127 ? 33.403 -3.773 -39.831 1.00 93.06 127 ILE A C 1
ATOM 1113 O O . ILE A 1 127 ? 34.169 -4.014 -40.761 1.00 93.06 127 ILE A O 1
ATOM 1117 N N . TYR A 1 128 ? 33.818 -3.722 -38.563 1.00 94.25 128 TYR A N 1
ATOM 1118 C CA . TYR A 1 128 ? 35.204 -3.972 -38.166 1.00 94.25 128 TYR A CA 1
ATOM 1119 C C . TYR A 1 128 ? 35.672 -5.377 -38.568 1.00 94.25 128 TYR A C 1
ATOM 1121 O O . TYR A 1 128 ? 36.757 -5.538 -39.126 1.00 94.25 128 TYR A O 1
ATOM 1129 N N . TYR A 1 129 ? 34.845 -6.394 -38.322 1.00 94.00 129 TYR A N 1
ATOM 1130 C CA . TYR A 1 129 ? 35.159 -7.774 -38.677 1.00 94.00 129 TYR A CA 1
ATOM 1131 C C . TYR A 1 129 ? 35.294 -7.956 -40.194 1.00 94.00 129 TYR A C 1
ATOM 1133 O O . TYR A 1 129 ? 36.275 -8.539 -40.648 1.00 94.00 129 TYR A O 1
ATOM 1141 N N . LEU A 1 130 ? 34.371 -7.391 -40.979 1.00 91.00 130 LEU A N 1
ATOM 1142 C CA . LEU A 1 130 ? 34.429 -7.406 -42.444 1.00 91.00 130 LEU A CA 1
ATOM 1143 C C . LEU A 1 130 ? 35.646 -6.654 -42.993 1.00 91.00 130 LEU A C 1
ATOM 1145 O O . LEU A 1 130 ? 36.238 -7.102 -43.968 1.00 91.00 130 LEU A O 1
ATOM 1149 N N . TYR A 1 131 ? 36.040 -5.541 -42.368 1.00 89.50 131 TYR A N 1
ATOM 1150 C CA . TYR A 1 131 ? 37.243 -4.798 -42.748 1.00 89.50 131 TYR A CA 1
ATOM 1151 C C . TYR A 1 131 ? 38.524 -5.592 -42.471 1.00 89.50 131 TYR A C 1
ATOM 1153 O O . TYR A 1 131 ? 39.453 -5.530 -43.260 1.00 89.50 131 TYR A O 1
ATOM 1161 N N . LYS A 1 132 ? 38.570 -6.354 -41.372 1.00 86.38 132 LYS A N 1
ATOM 1162 C CA . LYS A 1 132 ? 39.717 -7.205 -41.014 1.00 86.38 132 LYS A CA 1
ATOM 1163 C C . LYS A 1 132 ? 39.813 -8.484 -41.861 1.00 86.38 132 LYS A C 1
ATOM 1165 O O . LYS A 1 132 ? 40.891 -9.053 -41.981 1.00 86.38 132 LYS A O 1
ATOM 1170 N N . LEU A 1 133 ? 38.684 -8.971 -42.376 1.00 73.25 133 LEU A N 1
ATOM 1171 C CA . LEU A 1 133 ? 38.608 -10.125 -43.283 1.00 73.25 133 LEU A CA 1
ATOM 1172 C C . LEU A 1 133 ? 39.020 -9.795 -44.721 1.00 73.25 133 LEU A C 1
ATOM 1174 O O . LEU A 1 133 ? 39.233 -10.717 -45.508 1.00 73.25 133 LEU A O 1
ATOM 1178 N N . LYS A 1 134 ? 39.067 -8.505 -45.052 1.00 55.84 134 LYS A N 1
ATOM 1179 C CA . LYS A 1 134 ? 39.495 -7.973 -46.341 1.00 55.84 134 LYS A CA 1
ATOM 1180 C C . LYS A 1 134 ? 40.992 -7.688 -46.323 1.00 55.84 134 LYS A C 1
ATOM 1182 O O . LYS A 1 134 ? 41.610 -7.894 -47.387 1.00 55.84 134 LYS A O 1
#

Solvent-accessible surface area (backbone atoms only — not comparable to full-atom values): 7544 Å² total; per-residue (Å²): 132,84,79,74,68,57,61,67,52,47,52,51,49,43,42,51,57,17,63,72,38,64,63,40,81,67,46,46,55,49,52,48,54,44,66,76,49,54,38,76,81,47,59,71,79,53,20,58,54,46,50,54,47,44,69,76,53,50,60,80,84,26,44,78,39,37,66,45,21,37,51,45,34,48,49,56,52,48,56,53,25,58,75,68,73,45,89,70,74,56,71,71,55,54,56,50,50,54,55,47,66,77,35,45,66,60,51,51,52,48,52,52,50,52,51,52,52,54,52,52,52,52,52,53,53,50,53,52,50,54,61,74,74,103

Sequence (134 aa):
MNKIPSLDIFFDYISFLTYFYTPTKYNKKKIKQMFETLPYFLPLTDQNKLYKLFLKYPVESFNDNTEKMKEYGYLIYIEYHKTEHKRYDDYPTYLSRLDSKLYKEDMTYRKKRTHTIIFSIVIILLIYYLYKLK

pLDDT: mean 88.17, std 12.43, range [34.59, 97.69]

Foldseek 3Di:
DPDDPQPVVLLLVLLVCLQPADQDPVSLVVVQVCQVCSLVSDPPVSSVVSVVVCVVPPCNVQSRHSVSSNVVSVSSQVVSCVVVVHDDDDSVVSNVVSVCVVCVPVVVVVVVVVVVVVVVVVVVVVVVVVVVVD

Mean predicted aligned error: 9.0 Å

Nearest PDB structures (foldseek):
  2hj3-assembly1_A  TM=8.423E-01  e=3.333E-02  Arabidopsis thaliana
  3u2m-assembly1_A-2  TM=8.081E-01  e=1.076E-01  Homo sapiens
  3tk0-assembly1_A-2  TM=7.825E-01  e=9.674E-02  Homo sapiens
  1oqc-assembly1_A  TM=7.317E-01  e=8.696E-02  Rattus norvegicus
  3u5s-assembly1_A-2  TM=7.899E-01  e=2.040E-01  Homo sapiens

Secondary structure (DSSP, 8-state):
----THHHHHHHHHHHHHHT----HHHHHHHHHHHHHGGGGS-HHHHHHHHHHHHHS-GGGTTTSHHHHHHHHHHHHHHHHHHTT-----HHHHHHHHHHHHSHHHHHH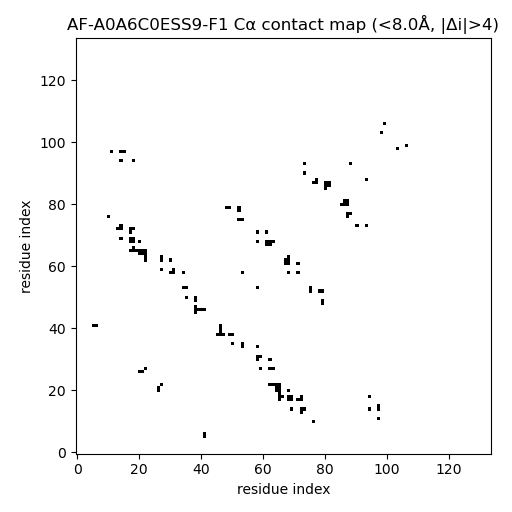HHHHHHHHHHHHHHHHHHHHHHHH-

Radius of gyration: 22.1 Å; Cα contacts (8 Å, |Δi|>4): 82; chains: 1; bounding box: 63×30×60 Å

Organism: NCBI:txid1070528